Protein AF-A0A6N3CZF0-F1 (afdb_monomer_lite)

Radius of gyration: 16.72 Å; chains: 1; bounding box: 49×18×47 Å

pLDDT: mean 75.4, std 10.11, range [44.97, 85.81]

Sequence (92 aa):
MAILSGIAMASYTKVQQDAKKNMDYTTAANIATAAQLADADGVDTSISSLVSNNYLQSTPKSQQNNAGEFSVTVSDGKVTVTLGDEQYYPRK

Foldseek 3Di:
DPPVVVVVVVVVVVVLVVVLLVVVLVVQVLLLVLLLVCVVVVHDSFLVRSCVVVSDVDQDDRSDDPQAGWGWDQDPNAIWIGRNPRTSPPDD

Secondary structure (DSSP, 8-state):
--SHHHHHHHHHHHHHHHHHHHHHHHHHHHHHHHHHHHHHTT---SHHHHHHTTSSSS--B-SSTT--BEEEEEETTEEEEEETTEEEES--

Structure (mmCIF, N/CA/C/O backbone):
data_AF-A0A6N3CZF0-F1
#
_entry.id   AF-A0A6N3CZF0-F1
#
loop_
_atom_site.group_PDB
_atom_site.id
_atom_site.type_symbol
_atom_site.label_atom_id
_atom_site.label_alt_id
_atom_site.label_comp_id
_atom_site.label_asym_id
_atom_site.label_entity_id
_atom_site.label_seq_id
_atom_site.pdbx_PDB_ins_code
_atom_site.Cartn_x
_atom_site.Cartn_y
_atom_site.Cartn_z
_atom_site.occupancy
_atom_site.B_iso_or_equiv
_atom_site.auth_seq_id
_atom_site.auth_comp_id
_atom_site.auth_asym_id
_atom_site.auth_atom_id
_atom_site.pdbx_PDB_model_num
ATOM 1 N N . MET A 1 1 ? 31.383 -1.914 -33.735 1.00 44.97 1 MET A N 1
ATOM 2 C CA . MET A 1 1 ? 30.795 -2.543 -32.528 1.00 44.97 1 MET A CA 1
ATOM 3 C C . MET A 1 1 ? 30.249 -1.455 -31.595 1.00 44.97 1 MET A C 1
ATOM 5 O O . MET A 1 1 ? 30.867 -1.177 -30.582 1.00 44.97 1 MET A O 1
ATOM 9 N N . ALA A 1 2 ? 29.156 -0.768 -31.951 1.00 49.44 2 AL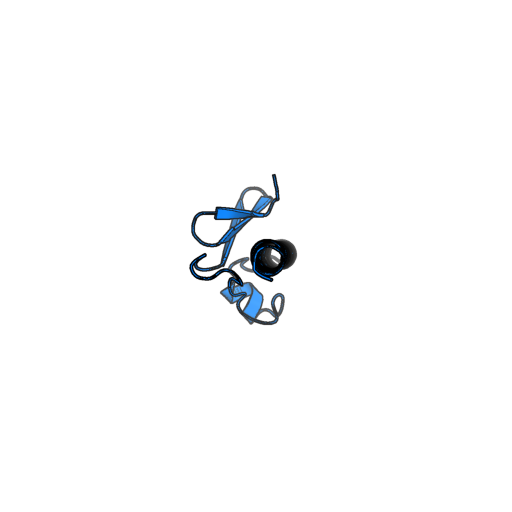A A N 1
ATOM 10 C CA . ALA A 1 2 ? 28.645 0.339 -31.114 1.00 49.44 2 ALA A CA 1
ATOM 11 C C . ALA A 1 2 ? 27.114 0.526 -31.126 1.00 49.44 2 ALA A C 1
ATOM 13 O O . ALA A 1 2 ? 26.586 1.268 -30.309 1.00 49.44 2 ALA A O 1
ATOM 14 N N . ILE A 1 3 ? 26.383 -0.154 -32.016 1.00 51.12 3 ILE A N 1
ATOM 15 C CA . ILE A 1 3 ? 24.946 0.101 -32.223 1.00 51.12 3 ILE A CA 1
ATOM 16 C C . ILE A 1 3 ? 24.073 -0.873 -31.404 1.00 51.12 3 ILE A C 1
ATOM 18 O O . ILE A 1 3 ? 23.006 -0.500 -30.928 1.00 51.12 3 ILE A O 1
ATOM 22 N N . LEU A 1 4 ? 24.557 -2.095 -31.141 1.00 51.09 4 LEU A N 1
ATOM 23 C CA . LEU A 1 4 ? 23.840 -3.098 -30.336 1.00 51.09 4 LEU A CA 1
ATOM 24 C C . LEU A 1 4 ? 23.721 -2.699 -28.853 1.00 51.09 4 LEU A C 1
ATOM 26 O O . LEU A 1 4 ? 22.683 -2.932 -28.235 1.00 51.09 4 LEU A O 1
ATOM 30 N N . SER A 1 5 ? 24.740 -2.038 -28.295 1.00 55.22 5 SER A N 1
ATOM 31 C CA . SER A 1 5 ? 24.757 -1.638 -26.881 1.00 55.22 5 SER A CA 1
ATOM 32 C C . SER A 1 5 ? 23.702 -0.575 -26.545 1.00 55.22 5 SER A C 1
ATOM 34 O O . SER A 1 5 ? 23.159 -0.577 -25.443 1.00 55.22 5 SER A O 1
ATOM 36 N N . GLY A 1 6 ? 23.361 0.310 -27.491 1.00 56.12 6 GLY A N 1
ATOM 37 C CA . GLY A 1 6 ? 22.381 1.382 -27.268 1.00 56.12 6 GLY A CA 1
ATOM 38 C C . GLY A 1 6 ? 20.942 0.878 -27.110 1.00 56.12 6 GLY A C 1
ATOM 39 O O . GLY A 1 6 ? 20.202 1.368 -26.259 1.00 56.12 6 GLY A O 1
ATOM 40 N N . ILE A 1 7 ? 20.557 -0.145 -27.878 1.00 58.75 7 ILE A N 1
ATOM 41 C CA . ILE A 1 7 ? 19.202 -0.723 -27.841 1.00 58.75 7 ILE A CA 1
ATOM 42 C C . ILE A 1 7 ? 19.004 -1.540 -26.554 1.00 58.75 7 ILE A C 1
AT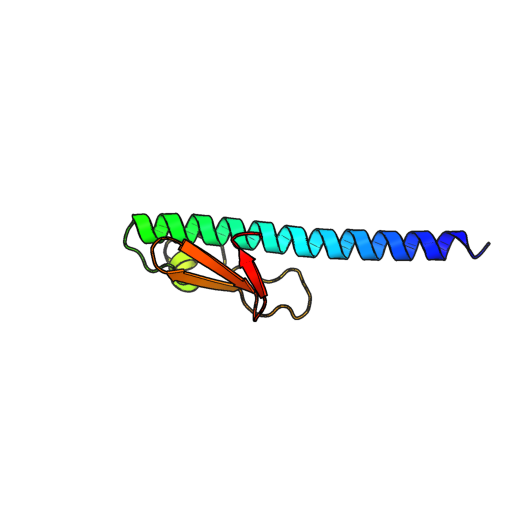OM 44 O O . ILE A 1 7 ? 17.946 -1.460 -25.931 1.00 58.75 7 ILE A O 1
ATOM 48 N N . ALA A 1 8 ? 20.042 -2.261 -26.114 1.00 60.19 8 ALA A N 1
ATOM 49 C CA . ALA A 1 8 ? 20.022 -3.044 -24.877 1.00 60.19 8 ALA A CA 1
ATOM 50 C C . ALA A 1 8 ? 19.921 -2.170 -23.609 1.00 60.19 8 ALA A C 1
ATOM 52 O O . ALA A 1 8 ? 19.202 -2.514 -22.673 1.00 60.19 8 ALA A O 1
ATOM 53 N N . MET A 1 9 ? 20.590 -1.011 -23.574 1.00 60.22 9 MET A N 1
ATOM 54 C CA . MET A 1 9 ? 20.476 -0.076 -22.443 1.00 60.22 9 MET A CA 1
ATOM 55 C C . MET A 1 9 ? 19.095 0.589 -22.371 1.00 60.22 9 MET A C 1
ATOM 57 O O . MET A 1 9 ? 18.541 0.755 -21.281 1.00 60.22 9 MET A O 1
ATOM 61 N N . ALA A 1 10 ? 18.510 0.942 -23.520 1.00 61.16 10 ALA A N 1
ATOM 62 C CA . ALA A 1 10 ? 17.177 1.536 -23.574 1.00 61.16 10 ALA A CA 1
ATOM 63 C C . ALA A 1 10 ? 16.084 0.547 -23.131 1.00 61.16 10 ALA A C 1
ATOM 65 O O . ALA A 1 10 ? 15.182 0.931 -22.384 1.00 61.16 10 ALA A O 1
ATOM 66 N N . SER A 1 11 ? 16.168 -0.725 -23.539 1.00 61.81 11 SER A N 1
ATOM 67 C CA . SER A 1 11 ? 15.215 -1.755 -23.105 1.00 61.81 11 SER A CA 1
ATOM 68 C C . SER A 1 11 ? 15.356 -2.077 -21.615 1.00 61.81 11 SER A C 1
ATOM 70 O O . SER A 1 11 ? 14.350 -2.096 -20.911 1.00 61.81 11 SER A O 1
ATOM 72 N N . TYR A 1 12 ? 16.580 -2.225 -21.100 1.00 60.75 12 TYR A N 1
ATOM 73 C CA . TYR A 1 12 ? 16.833 -2.453 -19.671 1.00 60.75 12 TYR A CA 1
ATOM 74 C C . TYR A 1 12 ? 16.319 -1.305 -18.787 1.00 60.75 12 TYR A C 1
ATOM 76 O O . TYR A 1 12 ? 15.758 -1.528 -17.714 1.00 60.75 12 TYR A O 1
ATOM 84 N N . THR A 1 13 ? 16.460 -0.061 -19.249 1.00 69.44 13 THR A N 1
ATOM 85 C CA . THR A 1 13 ? 15.947 1.116 -18.530 1.00 69.44 13 THR A CA 1
ATOM 86 C C . THR A 1 13 ? 14.417 1.136 -18.499 1.00 69.44 13 THR A C 1
ATOM 88 O O . THR A 1 13 ? 13.835 1.405 -17.449 1.00 69.44 13 THR A O 1
ATOM 91 N N . LYS A 1 14 ? 13.756 0.787 -19.613 1.00 71.69 14 LYS A N 1
ATOM 92 C CA . LYS A 1 14 ? 12.288 0.683 -19.681 1.00 71.69 14 LYS A CA 1
ATOM 93 C C . LYS A 1 14 ? 11.742 -0.411 -18.767 1.00 71.69 14 LYS A C 1
ATOM 95 O O . LYS A 1 14 ? 10.865 -0.132 -17.961 1.00 71.69 14 LYS A O 1
ATOM 100 N N . VAL A 1 15 ? 12.318 -1.614 -18.816 1.00 75.56 15 VAL A N 1
ATOM 101 C CA . VAL A 1 15 ? 11.875 -2.749 -17.985 1.00 75.56 15 VAL A CA 1
ATOM 102 C C . VAL A 1 15 ? 12.001 -2.432 -16.493 1.00 75.56 15 VAL A C 1
ATOM 104 O O . VAL A 1 15 ? 11.101 -2.746 -15.721 1.00 75.56 15 VAL A O 1
ATOM 107 N N . GLN A 1 16 ? 13.075 -1.756 -16.074 1.00 72.75 16 GLN A N 1
ATOM 108 C CA . GLN A 1 16 ? 13.209 -1.314 -14.683 1.00 72.75 16 GLN A CA 1
ATOM 109 C C . GLN A 1 16 ? 12.165 -0.264 -14.293 1.00 72.75 16 GLN A C 1
ATOM 111 O O . GLN A 1 16 ? 11.658 -0.296 -13.173 1.00 72.75 16 GLN A O 1
ATOM 116 N N . GLN A 1 17 ? 11.854 0.680 -15.182 1.00 76.25 17 GLN A N 1
ATOM 117 C CA . GLN A 1 17 ? 10.860 1.713 -14.901 1.00 76.25 17 GLN A CA 1
ATOM 118 C C . GLN A 1 17 ? 9.450 1.115 -14.792 1.00 76.25 17 GLN A C 1
ATOM 120 O O . GLN A 1 17 ? 8.728 1.442 -13.849 1.00 76.25 17 GLN A O 1
ATOM 125 N N . ASP A 1 18 ? 9.098 0.188 -15.684 1.00 79.31 18 ASP A N 1
ATOM 126 C CA . ASP A 1 18 ? 7.825 -0.538 -15.643 1.00 79.31 18 ASP A CA 1
ATOM 127 C C . ASP A 1 18 ? 7.722 -1.437 -14.405 1.00 79.31 18 ASP A C 1
ATOM 129 O O . ASP A 1 18 ? 6.687 -1.454 -13.740 1.00 79.31 18 ASP A O 1
ATOM 133 N N . ALA A 1 19 ? 8.805 -2.126 -14.030 1.00 78.44 19 ALA A N 1
ATOM 134 C CA . ALA A 1 19 ? 8.843 -2.930 -12.811 1.00 78.44 19 ALA A CA 1
ATOM 135 C C . ALA A 1 19 ? 8.610 -2.077 -11.558 1.00 78.44 19 ALA A C 1
ATOM 137 O O . ALA A 1 19 ? 7.822 -2.463 -10.697 1.00 78.44 19 ALA A O 1
ATOM 138 N N . LYS A 1 20 ? 9.238 -0.895 -11.472 1.00 81.19 20 LYS A N 1
ATOM 139 C CA . LYS A 1 20 ? 9.018 0.048 -10.363 1.00 81.19 20 LYS A CA 1
ATOM 140 C C . LYS A 1 20 ? 7.560 0.487 -10.281 1.00 81.19 20 LYS A C 1
ATOM 142 O O . LYS A 1 20 ? 6.960 0.342 -9.223 1.00 81.19 20 LYS A O 1
ATOM 147 N N . LYS A 1 21 ? 6.966 0.911 -11.405 1.00 80.25 21 LYS A N 1
ATOM 148 C CA . LYS A 1 21 ? 5.537 1.266 -11.452 1.00 80.25 21 LYS A CA 1
ATOM 149 C C . LYS A 1 21 ? 4.654 0.111 -10.994 1.00 80.25 21 LYS A C 1
ATOM 151 O O . LYS A 1 21 ? 3.747 0.307 -10.196 1.00 80.25 21 LYS A O 1
ATOM 156 N N . ASN A 1 22 ? 4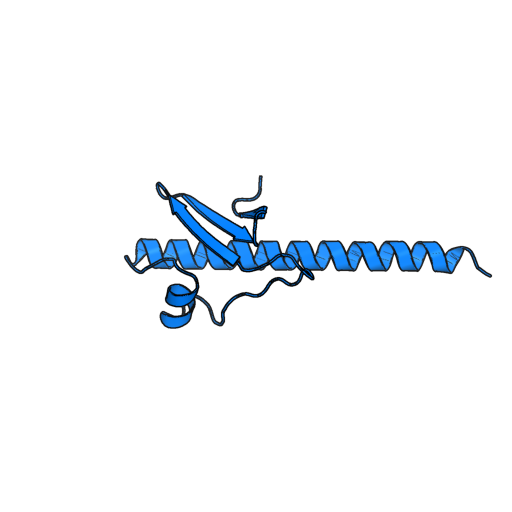.926 -1.103 -11.468 1.00 82.88 22 ASN A N 1
ATOM 157 C CA . ASN A 1 22 ? 4.129 -2.273 -11.114 1.00 82.88 22 ASN A CA 1
ATOM 158 C C . ASN A 1 22 ? 4.259 -2.659 -9.629 1.00 82.88 22 ASN A C 1
ATOM 160 O O . ASN A 1 22 ? 3.281 -3.090 -9.016 1.00 82.88 22 ASN A O 1
ATOM 164 N N . MET A 1 23 ? 5.437 -2.470 -9.028 1.00 81.19 23 MET A N 1
ATOM 165 C CA . MET A 1 23 ? 5.617 -2.632 -7.582 1.00 81.19 23 MET A CA 1
ATOM 166 C C . MET A 1 23 ? 4.821 -1.590 -6.793 1.00 81.19 23 MET A C 1
ATOM 168 O O . MET A 1 23 ? 4.184 -1.952 -5.805 1.00 81.19 23 MET A O 1
ATOM 172 N N . ASP A 1 24 ? 4.789 -0.335 -7.242 1.00 82.56 24 ASP A N 1
ATOM 173 C CA . ASP A 1 24 ? 3.990 0.714 -6.597 1.00 82.56 24 ASP A CA 1
ATOM 174 C C . ASP A 1 24 ? 2.487 0.457 -6.734 1.00 82.56 24 ASP A C 1
ATOM 176 O O . ASP A 1 24 ? 1.753 0.610 -5.761 1.00 82.56 24 ASP A O 1
ATOM 180 N 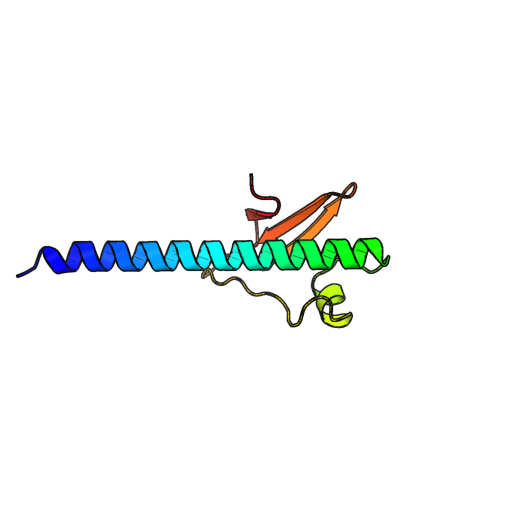N . TYR A 1 25 ? 2.026 -0.058 -7.879 1.00 81.44 25 TYR A N 1
ATOM 181 C CA . TYR A 1 25 ? 0.646 -0.538 -8.035 1.00 81.44 25 TYR A CA 1
ATOM 182 C C . TYR A 1 25 ? 0.310 -1.679 -7.078 1.00 81.44 25 TYR A C 1
ATOM 184 O O . TYR A 1 25 ? -0.743 -1.666 -6.445 1.00 81.44 25 TYR A O 1
ATOM 192 N N . THR A 1 26 ? 1.198 -2.666 -6.964 1.00 82.62 26 THR A N 1
ATOM 193 C CA . THR A 1 26 ? 1.005 -3.797 -6.044 1.00 82.62 26 THR A CA 1
ATOM 194 C C . THR A 1 26 ? 0.953 -3.304 -4.601 1.00 82.62 26 THR A C 1
ATOM 196 O O . THR A 1 26 ? 0.109 -3.729 -3.817 1.00 82.62 26 THR A O 1
ATOM 199 N N . THR A 1 27 ? 1.814 -2.345 -4.267 1.00 84.69 27 THR A N 1
ATOM 200 C CA . THR A 1 27 ? 1.837 -1.692 -2.961 1.00 84.69 27 THR A CA 1
ATOM 201 C C . THR A 1 27 ? 0.525 -0.949 -2.708 1.00 84.69 27 THR A C 1
ATOM 203 O O . THR A 1 27 ? -0.100 -1.171 -1.676 1.00 84.69 27 THR A O 1
ATOM 206 N N . ALA A 1 28 ? 0.037 -0.164 -3.670 1.00 83.38 28 ALA A N 1
ATOM 207 C CA . ALA A 1 28 ? -1.241 0.535 -3.581 1.00 83.38 28 ALA A CA 1
ATOM 208 C C . ALA A 1 28 ? -2.437 -0.419 -3.431 1.00 83.38 28 ALA A C 1
ATOM 210 O O . ALA A 1 28 ? -3.329 -0.157 -2.631 1.00 83.38 28 ALA A O 1
ATOM 211 N N . ALA A 1 29 ? -2.449 -1.550 -4.139 1.00 83.06 29 ALA A N 1
ATOM 212 C CA . ALA A 1 29 ? -3.493 -2.566 -4.005 1.00 83.06 29 ALA A CA 1
ATOM 213 C C . ALA A 1 29 ? -3.463 -3.260 -2.631 1.00 83.06 29 ALA A C 1
ATOM 215 O O . ALA A 1 29 ? -4.514 -3.484 -2.027 1.00 83.06 29 ALA A O 1
ATOM 216 N N . ASN A 1 30 ? -2.271 -3.556 -2.103 1.00 84.06 30 ASN A N 1
ATOM 217 C CA . ASN A 1 30 ? -2.114 -4.116 -0.758 1.00 84.06 30 ASN A CA 1
ATOM 218 C C . ASN A 1 30 ? -2.591 -3.132 0.312 1.00 84.06 30 ASN A C 1
ATOM 220 O O . ASN A 1 30 ? -3.317 -3.520 1.222 1.00 84.06 30 ASN A O 1
ATOM 224 N N . ILE A 1 31 ? -2.238 -1.853 0.168 1.00 85.69 31 ILE A N 1
ATOM 225 C CA . ILE A 1 31 ? -2.739 -0.775 1.021 1.00 85.69 31 ILE A CA 1
ATOM 226 C C . ILE A 1 31 ? -4.260 -0.681 0.926 1.00 85.69 31 ILE A C 1
ATOM 228 O O . ILE A 1 31 ? -4.921 -0.587 1.952 1.00 85.69 31 ILE A O 1
ATOM 232 N N . ALA A 1 32 ? -4.821 -0.719 -0.285 1.00 84.62 32 ALA A N 1
ATOM 233 C CA . ALA A 1 32 ? -6.261 -0.629 -0.473 1.00 84.62 32 ALA A CA 1
ATOM 234 C C . ALA A 1 32 ? -6.984 -1.794 0.211 1.00 84.62 32 ALA A C 1
ATOM 236 O O . ALA A 1 32 ? -7.984 -1.585 0.886 1.00 84.62 32 ALA A O 1
ATOM 237 N N . THR A 1 33 ? -6.440 -3.005 0.093 1.00 84.44 33 THR A N 1
ATOM 238 C CA . THR A 1 33 ? -6.968 -4.203 0.759 1.00 84.44 33 THR A CA 1
ATOM 239 C C . THR A 1 33 ? -6.876 -4.073 2.280 1.00 84.44 33 THR A C 1
ATOM 241 O O . THR A 1 33 ? -7.849 -4.336 2.979 1.00 84.44 33 THR A O 1
ATOM 244 N N . ALA A 1 34 ? -5.736 -3.612 2.800 1.00 85.19 34 ALA A N 1
ATOM 245 C CA . ALA A 1 34 ? -5.543 -3.351 4.225 1.00 85.19 34 ALA A CA 1
ATOM 246 C C . ALA A 1 34 ? -6.525 -2.292 4.749 1.00 85.19 34 ALA A C 1
ATOM 248 O O . ALA A 1 34 ? -7.129 -2.478 5.798 1.00 85.19 34 ALA A O 1
ATOM 249 N N . ALA A 1 35 ? -6.730 -1.214 3.994 1.00 85.12 35 ALA A N 1
ATOM 250 C CA . ALA A 1 35 ? -7.693 -0.169 4.307 1.00 85.12 35 ALA A CA 1
ATOM 251 C C . ALA A 1 35 ? -9.136 -0.672 4.268 1.00 85.12 35 ALA A C 1
ATOM 253 O O . ALA A 1 35 ? -9.907 -0.318 5.145 1.00 85.12 35 ALA A O 1
ATOM 254 N N . GLN A 1 36 ? -9.500 -1.525 3.307 1.00 84.31 36 GLN A N 1
ATOM 255 C CA . GLN A 1 36 ? -10.822 -2.159 3.281 1.00 84.31 36 GLN A CA 1
ATOM 256 C C . GLN A 1 36 ? -11.053 -3.062 4.493 1.00 84.31 36 GLN A C 1
ATOM 258 O O . GLN A 1 36 ? -12.148 -3.065 5.044 1.00 84.31 36 GLN A O 1
ATOM 263 N N . LEU A 1 37 ? -10.035 -3.819 4.911 1.00 85.25 37 LEU A N 1
ATOM 264 C CA . LEU A 1 37 ? -10.112 -4.650 6.112 1.00 85.25 37 LEU A CA 1
ATOM 265 C C . LEU A 1 37 ? -10.245 -3.791 7.374 1.00 85.25 37 LEU A C 1
ATOM 267 O O . LEU A 1 37 ? -11.116 -4.056 8.192 1.00 85.25 37 LEU A O 1
ATOM 271 N N . ALA A 1 38 ? -9.439 -2.734 7.499 1.00 85.81 38 ALA A N 1
ATOM 272 C CA . ALA A 1 38 ? -9.529 -1.804 8.619 1.00 85.81 38 ALA A CA 1
ATOM 273 C C . ALA A 1 38 ? -10.892 -1.098 8.671 1.00 85.81 38 ALA A C 1
ATOM 275 O O . ALA A 1 38 ? -11.498 -1.054 9.734 1.00 85.81 38 ALA A O 1
ATOM 276 N N . ASP A 1 39 ? -11.413 -0.626 7.534 1.00 85.44 39 ASP A N 1
ATOM 277 C CA . ASP A 1 39 ? -12.743 -0.009 7.436 1.00 85.44 39 ASP A CA 1
ATOM 278 C C . ASP A 1 39 ? -13.851 -0.991 7.851 1.00 85.44 39 ASP A C 1
ATOM 280 O O . ASP A 1 39 ? -14.743 -0.637 8.622 1.00 85.44 39 ASP A O 1
ATOM 284 N N . ALA A 1 40 ? -13.753 -2.257 7.422 1.00 84.31 40 ALA A N 1
ATOM 285 C CA . ALA A 1 40 ? -14.679 -3.318 7.821 1.00 84.31 40 ALA A CA 1
ATOM 286 C C . ALA A 1 40 ? -14.617 -3.632 9.327 1.00 84.31 40 ALA A C 1
ATOM 288 O O . ALA A 1 40 ? -15.649 -3.926 9.933 1.00 84.31 40 ALA A O 1
ATOM 289 N N . ASP A 1 41 ? -13.433 -3.525 9.930 1.00 83.81 41 ASP A N 1
ATOM 290 C CA . ASP A 1 41 ? -13.214 -3.694 11.369 1.00 83.81 41 ASP A CA 1
ATOM 291 C C . ASP A 1 41 ? -13.523 -2.411 12.177 1.00 83.81 41 ASP A C 1
ATOM 293 O O . ASP A 1 41 ? -13.456 -2.417 13.408 1.00 83.81 41 ASP A O 1
ATOM 297 N N . GLY A 1 42 ? -13.891 -1.305 11.513 1.00 81.31 42 GLY A N 1
ATOM 298 C CA . GLY A 1 42 ? -14.170 -0.007 12.140 1.00 81.31 42 GLY A CA 1
ATOM 299 C C . GLY A 1 42 ? -12.921 0.736 12.632 1.00 81.31 42 GLY A C 1
ATOM 300 O O . GLY A 1 42 ? -13.008 1.596 13.510 1.00 81.31 42 GLY A O 1
ATOM 301 N N . VAL A 1 43 ? -11.755 0.383 12.094 1.00 84.31 43 VAL A N 1
ATOM 302 C CA . VAL A 1 43 ? -10.442 0.954 12.398 1.00 84.31 43 VAL A CA 1
ATOM 303 C C . VAL A 1 43 ? -10.086 2.027 11.368 1.00 84.31 43 VAL A C 1
ATOM 305 O O . VAL A 1 43 ? -10.431 1.945 10.194 1.00 84.31 43 VAL A O 1
ATOM 308 N N . ASP A 1 44 ? -9.352 3.046 11.810 1.00 82.94 44 ASP A N 1
ATOM 309 C CA . ASP A 1 44 ? -8.843 4.104 10.941 1.00 82.94 44 ASP A CA 1
ATOM 310 C C . ASP A 1 44 ? -7.982 3.542 9.790 1.00 82.94 44 ASP A C 1
ATOM 312 O O . ASP A 1 44 ? -7.017 2.801 9.995 1.00 82.94 44 ASP A O 1
ATOM 316 N N . THR A 1 45 ? -8.326 3.940 8.566 1.00 82.69 45 THR A N 1
ATOM 317 C CA . THR A 1 45 ? -7.710 3.497 7.309 1.00 82.69 45 THR A CA 1
ATOM 318 C C . THR A 1 45 ? -6.427 4.249 6.953 1.00 82.69 45 THR A C 1
ATOM 320 O O . THR A 1 45 ? -5.829 4.006 5.903 1.00 82.69 45 THR A O 1
ATOM 323 N N . SER A 1 46 ? -6.002 5.194 7.793 1.00 82.81 46 SER A N 1
ATOM 324 C CA . SER A 1 46 ? -4.735 5.912 7.655 1.00 82.81 46 SER A CA 1
ATOM 325 C C . SER A 1 46 ? -3.555 4.941 7.614 1.00 82.81 46 SER A C 1
ATOM 327 O O . SER A 1 46 ? -3.493 4.005 8.406 1.00 82.81 46 SER A O 1
ATOM 329 N N . ILE A 1 47 ? -2.550 5.197 6.767 1.00 80.88 47 ILE A N 1
ATOM 330 C CA . ILE A 1 47 ? -1.348 4.344 6.655 1.00 80.88 47 ILE A CA 1
ATOM 331 C C . ILE A 1 47 ? -0.705 4.062 8.023 1.00 80.88 47 ILE A C 1
ATOM 333 O O . ILE A 1 47 ? -0.325 2.929 8.305 1.00 80.88 47 ILE A O 1
ATOM 337 N N . SER A 1 48 ? -0.618 5.076 8.889 1.00 83.19 48 SER A N 1
ATOM 338 C CA . SER A 1 48 ? -0.085 4.929 10.251 1.00 83.19 48 SER A CA 1
ATOM 339 C C . SER A 1 48 ? -0.889 3.918 11.076 1.00 83.19 48 SER A C 1
ATOM 341 O O . SER A 1 48 ? -0.322 3.027 11.706 1.00 83.19 48 SER A O 1
ATOM 343 N N . SER A 1 49 ? -2.217 4.012 11.011 1.00 83.50 49 SER A N 1
ATOM 344 C CA . SER A 1 49 ? -3.151 3.127 11.704 1.00 83.50 49 SER A CA 1
ATOM 345 C C . SER A 1 49 ? -3.094 1.708 11.135 1.00 83.50 49 SER A C 1
ATOM 347 O O . SER A 1 49 ? -3.062 0.752 11.905 1.00 83.50 49 SER A O 1
ATOM 349 N N . LEU A 1 50 ? -2.949 1.546 9.818 1.00 83.00 50 LEU A N 1
ATOM 350 C CA . LEU A 1 50 ? -2.754 0.237 9.185 1.00 83.00 50 LEU A CA 1
ATOM 351 C C . LEU A 1 50 ? -1.457 -0.447 9.634 1.00 83.00 50 LEU A C 1
ATOM 353 O O . LEU A 1 50 ? -1.452 -1.655 9.862 1.00 83.00 50 LEU A O 1
ATOM 357 N N . VAL A 1 51 ? -0.369 0.308 9.799 1.00 85.06 51 VAL A N 1
ATOM 358 C CA . VAL A 1 51 ? 0.896 -0.224 10.332 1.00 85.06 51 VAL A CA 1
ATOM 359 C C . VAL A 1 51 ? 0.765 -0.550 11.820 1.00 85.06 51 VAL A C 1
ATOM 361 O O . VAL A 1 51 ? 1.151 -1.632 12.257 1.00 85.06 51 VAL A O 1
ATOM 364 N N . SER A 1 52 ? 0.172 0.354 12.603 1.00 85.75 52 SER A N 1
ATOM 365 C CA . SER A 1 52 ? -0.012 0.174 14.047 1.00 85.75 52 SER A CA 1
ATOM 366 C C . SER A 1 52 ? -0.906 -1.021 14.381 1.00 85.75 52 SER A C 1
ATOM 368 O O . SER A 1 52 ? -0.646 -1.728 15.351 1.00 85.75 52 SER A O 1
ATOM 370 N N . ASN A 1 53 ? -1.941 -1.262 13.576 1.00 84.12 53 ASN A N 1
ATOM 371 C CA . ASN A 1 53 ? -2.865 -2.383 13.736 1.00 84.12 53 ASN A CA 1
ATOM 372 C C . ASN A 1 53 ? -2.410 -3.647 12.981 1.00 84.12 53 ASN A C 1
ATOM 374 O O . ASN A 1 53 ? -3.170 -4.600 12.868 1.00 84.12 53 ASN A O 1
ATOM 378 N N . ASN A 1 54 ? -1.164 -3.689 12.489 1.00 83.88 54 ASN A N 1
ATOM 379 C CA . ASN A 1 54 ? -0.575 -4.845 11.802 1.00 83.88 54 ASN A CA 1
ATOM 380 C C . ASN A 1 54 ? -1.253 -5.268 10.478 1.00 83.88 54 ASN A C 1
ATOM 382 O O . ASN A 1 54 ? -0.928 -6.328 9.944 1.00 83.88 54 ASN A O 1
ATOM 386 N N . TYR A 1 55 ? -2.131 -4.443 9.894 1.00 83.25 55 TYR A N 1
ATOM 387 C CA . TYR A 1 55 ? -2.640 -4.669 8.533 1.00 83.25 55 TYR A CA 1
ATOM 388 C C . TYR A 1 55 ? -1.556 -4.430 7.472 1.00 83.25 55 TYR A C 1
ATOM 390 O O . TYR A 1 55 ? -1.576 -5.040 6.404 1.00 83.25 55 TYR A O 1
ATOM 398 N N . LEU A 1 56 ? -0.587 -3.558 7.769 1.00 82.06 56 LEU A N 1
ATOM 399 C CA . LEU A 1 56 ? 0.626 -3.361 6.981 1.00 82.06 56 LEU A CA 1
ATOM 400 C C . LEU A 1 56 ? 1.857 -3.698 7.825 1.00 82.06 56 LEU A C 1
ATOM 402 O O . LEU A 1 56 ? 2.015 -3.219 8.942 1.00 82.06 56 LEU A O 1
ATOM 406 N N . GLN A 1 57 ? 2.776 -4.477 7.255 1.00 76.31 57 GLN A N 1
ATOM 407 C CA . GLN A 1 57 ? 4.055 -4.817 7.894 1.00 76.31 57 GLN A CA 1
ATOM 408 C C . GLN A 1 57 ? 4.944 -3.589 8.139 1.00 76.31 57 GLN A C 1
ATOM 410 O O . GLN A 1 57 ? 5.806 -3.594 9.016 1.00 76.31 57 GLN A O 1
ATOM 415 N N . SER A 1 58 ? 4.813 -2.552 7.314 1.00 79.00 58 SER A N 1
ATOM 416 C CA . SER A 1 58 ? 5.644 -1.348 7.363 1.00 79.00 58 SER A CA 1
ATOM 417 C C . SER A 1 58 ? 4.981 -0.227 6.578 1.00 79.00 58 SER A C 1
ATOM 419 O O . SER A 1 58 ? 4.172 -0.496 5.688 1.00 79.00 58 SER A O 1
ATOM 421 N N . THR A 1 59 ? 5.379 1.020 6.843 1.00 80.25 59 THR A N 1
ATOM 422 C CA . THR A 1 59 ? 4.967 2.159 6.020 1.00 80.25 59 THR A CA 1
ATOM 423 C C . THR A 1 59 ? 5.453 1.944 4.582 1.00 80.25 59 THR A C 1
ATOM 425 O O . THR A 1 59 ? 6.668 1.886 4.355 1.00 80.25 59 THR A O 1
ATOM 428 N N . PRO A 1 60 ? 4.538 1.800 3.613 1.00 74.81 60 PRO A N 1
ATOM 429 C CA . PRO A 1 60 ? 4.890 1.586 2.222 1.00 74.81 60 PRO A CA 1
ATOM 430 C C . PRO A 1 60 ? 5.647 2.803 1.689 1.00 74.81 60 PRO A C 1
ATOM 432 O O . PRO A 1 60 ? 5.289 3.947 1.967 1.00 74.81 60 PRO A O 1
ATOM 435 N N . LYS A 1 61 ? 6.711 2.552 0.927 1.00 77.25 61 LYS A N 1
ATOM 436 C CA . LYS A 1 61 ? 7.531 3.586 0.289 1.00 77.25 61 LYS A CA 1
ATOM 437 C C . LYS A 1 61 ? 7.512 3.396 -1.215 1.00 77.25 61 LYS A C 1
ATOM 439 O O . LYS A 1 61 ? 7.594 2.262 -1.682 1.00 77.25 61 LYS A O 1
ATOM 444 N N . SER A 1 62 ? 7.430 4.507 -1.941 1.00 76.62 62 SER A N 1
ATOM 445 C CA . SER A 1 62 ? 7.522 4.513 -3.398 1.00 76.62 62 SER A CA 1
ATOM 446 C C . SER A 1 62 ? 8.825 3.863 -3.865 1.00 76.62 62 SER A C 1
ATOM 448 O O . SER A 1 62 ? 9.910 4.231 -3.407 1.00 76.62 62 SER A O 1
ATOM 450 N N . GLN A 1 63 ? 8.725 2.943 -4.820 1.00 74.44 63 GLN A N 1
ATOM 451 C CA . GLN A 1 63 ? 9.856 2.372 -5.553 1.00 74.44 63 GLN A CA 1
ATOM 452 C C . GLN A 1 63 ? 10.310 3.287 -6.701 1.00 74.44 63 GLN A C 1
ATOM 454 O O . GLN A 1 63 ? 11.421 3.145 -7.232 1.00 74.4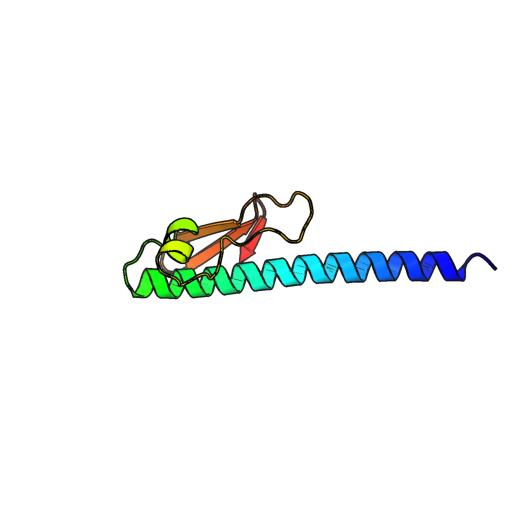4 63 GLN A O 1
ATOM 459 N N . GLN A 1 64 ? 9.473 4.251 -7.092 1.00 70.12 64 GLN A N 1
ATOM 460 C CA . GLN A 1 64 ? 9.859 5.354 -7.966 1.00 70.12 64 GLN A CA 1
ATOM 461 C C . GLN A 1 64 ? 10.693 6.376 -7.183 1.00 70.12 64 GLN A C 1
ATOM 463 O O . GLN A 1 64 ? 10.350 6.754 -6.060 1.00 70.12 64 GLN A O 1
ATOM 468 N N . ASN A 1 65 ? 11.754 6.892 -7.806 1.00 57.56 65 ASN A N 1
ATOM 469 C CA . ASN A 1 65 ? 12.401 8.101 -7.299 1.00 57.56 65 ASN A CA 1
ATOM 470 C C . ASN A 1 65 ? 11.428 9.275 -7.484 1.00 57.56 65 ASN A C 1
ATOM 472 O O . ASN A 1 65 ? 10.949 9.481 -8.596 1.00 57.56 65 ASN A O 1
ATOM 476 N N . ASN A 1 66 ? 11.178 10.038 -6.415 1.00 60.91 66 ASN A N 1
ATOM 477 C CA . ASN A 1 66 ? 10.347 11.253 -6.380 1.00 60.91 66 ASN A CA 1
ATOM 478 C C . ASN A 1 66 ? 8.812 11.107 -6.492 1.00 60.91 66 ASN A C 1
ATOM 480 O O . ASN A 1 66 ? 8.157 12.126 -6.678 1.00 60.91 66 ASN A O 1
ATOM 484 N N . ALA A 1 67 ? 8.196 9.930 -6.323 1.00 63.19 67 ALA A N 1
ATOM 485 C CA . ALA A 1 67 ? 6.721 9.858 -6.394 1.00 63.19 67 ALA A CA 1
ATOM 486 C C . ALA A 1 67 ? 5.978 10.310 -5.115 1.00 63.19 67 ALA A C 1
ATOM 488 O O . ALA A 1 67 ? 4.756 10.392 -5.117 1.00 63.19 67 ALA A O 1
ATOM 489 N N . GLY A 1 68 ? 6.691 10.655 -4.038 1.00 69.44 68 GLY A N 1
ATOM 490 C CA . GLY A 1 68 ? 6.080 11.137 -2.795 1.00 69.44 68 GLY A CA 1
ATOM 491 C C . GLY A 1 68 ? 5.640 10.012 -1.855 1.00 69.44 68 GLY A C 1
ATOM 492 O O . GLY A 1 68 ? 6.185 8.906 -1.890 1.00 69.44 68 GLY A O 1
ATOM 493 N N . GLU A 1 69 ? 4.697 10.323 -0.967 1.00 77.56 69 GLU A N 1
ATOM 494 C CA . GLU A 1 69 ? 4.174 9.400 0.046 1.00 77.56 69 GLU A CA 1
ATOM 495 C C . GLU A 1 69 ? 2.855 8.764 -0.410 1.00 77.56 69 GLU A C 1
ATOM 497 O O . GLU A 1 69 ? 2.082 9.373 -1.153 1.00 77.56 69 GLU A O 1
ATOM 502 N N . PHE A 1 70 ? 2.598 7.532 0.038 1.00 79.00 70 PHE A N 1
ATOM 503 C CA . PHE A 1 70 ? 1.307 6.883 -0.175 1.00 79.00 70 PHE A CA 1
ATOM 504 C C . PHE A 1 70 ? 0.264 7.470 0.775 1.00 79.00 70 PHE A C 1
ATOM 506 O O . PHE A 1 70 ? 0.497 7.553 1.981 1.00 79.00 70 PHE A O 1
ATOM 513 N N . SER A 1 71 ? -0.904 7.808 0.241 1.00 79.62 71 SER A N 1
ATOM 514 C CA . SER A 1 71 ? -2.066 8.237 1.012 1.00 79.62 71 SER A CA 1
ATOM 515 C C . SER A 1 71 ? -3.282 7.401 0.641 1.00 79.62 71 SER A C 1
ATOM 517 O O . SER A 1 71 ? -3.443 6.975 -0.504 1.00 79.62 71 SER A O 1
ATOM 519 N N . VAL A 1 72 ? -4.134 7.150 1.630 1.00 81.38 72 VAL A N 1
ATOM 520 C CA . VAL A 1 72 ? -5.376 6.394 1.468 1.00 81.38 72 VAL A CA 1
ATOM 521 C C . VAL A 1 72 ? -6.531 7.307 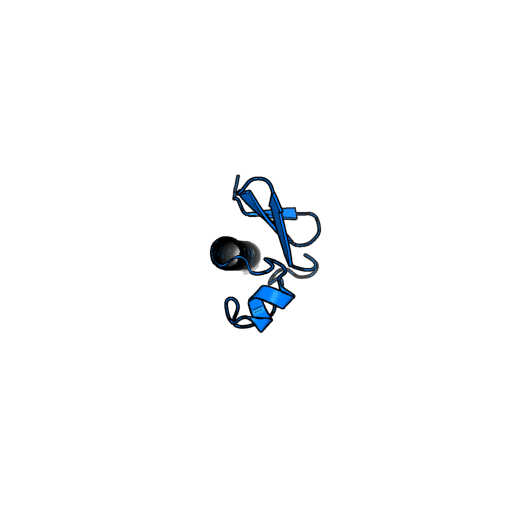1.786 1.00 81.38 72 VAL A C 1
ATOM 523 O O . VAL A 1 72 ? -6.544 7.974 2.817 1.00 81.38 72 VAL A O 1
ATOM 526 N N . THR A 1 73 ? -7.525 7.310 0.913 1.00 79.38 73 THR A N 1
ATOM 527 C CA . THR A 1 73 ? -8.786 7.998 1.151 1.00 79.38 73 THR A CA 1
ATOM 528 C C . THR A 1 73 ? -9.917 7.020 0.906 1.00 79.38 73 THR A C 1
ATOM 530 O O . THR A 1 73 ? -10.054 6.477 -0.192 1.00 79.38 73 THR A O 1
ATOM 533 N N . VAL A 1 74 ? -10.719 6.784 1.939 1.00 76.06 74 VAL A N 1
ATOM 534 C CA . VAL A 1 74 ? -11.935 5.982 1.842 1.00 76.06 74 VAL A CA 1
ATOM 535 C C . VAL A 1 74 ? -13.114 6.938 1.830 1.00 76.06 74 VAL A C 1
ATOM 537 O O . VAL A 1 74 ? -13.353 7.655 2.796 1.00 76.06 74 VAL A O 1
ATOM 540 N N . SER A 1 75 ? -13.827 6.971 0.708 1.00 73.19 75 SER A N 1
ATOM 541 C CA . SER A 1 75 ? -15.039 7.773 0.542 1.00 73.19 75 SER A CA 1
ATOM 542 C C . SER A 1 75 ? -16.127 6.886 -0.038 1.00 73.19 75 SER A C 1
ATOM 544 O O . SER A 1 75 ? -15.930 6.290 -1.096 1.00 73.19 75 SER A O 1
ATOM 546 N N . ASP A 1 76 ? -17.278 6.812 0.631 1.00 65.69 76 ASP A N 1
ATOM 547 C CA . ASP A 1 76 ? -18.467 6.105 0.124 1.00 65.69 76 ASP A CA 1
ATOM 548 C C . ASP A 1 76 ? -18.205 4.607 -0.181 1.00 65.69 76 ASP A C 1
ATOM 550 O O . ASP A 1 76 ? -18.619 4.069 -1.206 1.00 65.69 76 ASP A O 1
ATOM 554 N N . GLY A 1 77 ? -17.411 3.935 0.666 1.00 68.06 77 GLY A N 1
ATOM 555 C CA . GLY A 1 77 ? -17.001 2.532 0.475 1.00 68.06 77 GLY A CA 1
ATOM 556 C C . GLY A 1 77 ? -15.988 2.303 -0.659 1.00 68.06 77 GLY A C 1
ATOM 557 O O . GLY A 1 77 ? -15.639 1.162 -0.968 1.00 68.06 77 GLY A O 1
ATOM 558 N N . LYS A 1 78 ? -15.493 3.371 -1.296 1.00 75.50 78 LYS A N 1
ATOM 559 C CA . LYS A 1 78 ? -14.448 3.306 -2.323 1.00 75.50 78 LYS A CA 1
ATOM 560 C C . LYS A 1 78 ? -13.110 3.697 -1.725 1.00 75.50 78 LYS A C 1
ATOM 562 O O . LYS A 1 78 ? -12.900 4.841 -1.325 1.00 75.50 78 LYS A O 1
ATOM 567 N N . VAL A 1 79 ? -12.189 2.741 -1.728 1.00 80.69 79 VAL A N 1
ATOM 568 C CA . VAL A 1 79 ? -10.812 2.967 -1.300 1.00 80.69 79 VAL A CA 1
ATOM 569 C C . VAL A 1 79 ? -9.997 3.481 -2.474 1.00 80.69 79 VAL A C 1
ATOM 571 O O . VAL A 1 79 ? -9.856 2.803 -3.492 1.00 80.69 79 VAL A O 1
ATOM 574 N N . THR A 1 80 ? -9.469 4.686 -2.317 1.00 81.12 80 THR A N 1
ATOM 575 C CA . THR A 1 80 ? -8.575 5.334 -3.273 1.00 81.12 80 THR A CA 1
ATOM 576 C C . THR A 1 80 ? -7.194 5.413 -2.649 1.00 81.12 80 THR A C 1
ATOM 578 O O . THR A 1 80 ? -7.058 5.861 -1.511 1.00 81.12 80 THR A O 1
ATOM 581 N N . VAL A 1 81 ? -6.173 4.972 -3.380 1.00 81.94 81 VAL A N 1
ATOM 582 C CA . VAL A 1 81 ? -4.779 5.085 -2.941 1.00 81.94 81 VAL A CA 1
ATOM 583 C C . VAL A 1 81 ? -4.035 5.960 -3.928 1.00 81.94 81 VAL A C 1
ATOM 585 O O . VAL A 1 81 ? -3.952 5.646 -5.123 1.00 81.94 81 VAL A O 1
ATOM 588 N N . THR A 1 82 ? -3.509 7.065 -3.418 1.00 81.62 82 THR A N 1
ATOM 589 C CA . THR A 1 82 ? -2.680 7.999 -4.169 1.00 81.62 82 THR A CA 1
ATOM 590 C C . THR A 1 82 ? -1.228 7.869 -3.735 1.00 81.62 82 THR A C 1
ATOM 592 O O . THR A 1 82 ? -0.924 7.493 -2.602 1.00 81.62 82 THR A O 1
ATOM 595 N N . LEU A 1 83 ? -0.322 8.149 -4.660 1.00 80.44 83 LEU A N 1
ATOM 596 C CA . LEU A 1 83 ? 1.105 8.280 -4.422 1.00 80.44 83 LEU A CA 1
ATOM 597 C C . LEU A 1 83 ? 1.477 9.704 -4.831 1.00 80.44 83 LEU A C 1
ATOM 599 O O . LEU A 1 83 ? 1.463 10.029 -6.021 1.00 80.44 83 LEU A O 1
ATOM 603 N N . GLY A 1 84 ? 1.677 10.575 -3.840 1.00 75.75 84 GLY A N 1
ATOM 604 C CA . GLY A 1 84 ? 1.703 12.019 -4.076 1.00 75.75 84 GLY A CA 1
ATOM 605 C C . GLY A 1 84 ? 0.392 12.498 -4.715 1.00 75.75 84 GLY A C 1
ATOM 606 O O . GLY A 1 84 ? -0.682 12.318 -4.139 1.00 75.75 84 GLY A O 1
ATOM 607 N N . ASP A 1 85 ? 0.486 13.066 -5.919 1.00 70.44 85 ASP A N 1
ATOM 608 C CA . ASP A 1 85 ? -0.650 13.579 -6.703 1.00 70.44 85 ASP A CA 1
ATOM 609 C C . ASP A 1 85 ? -1.278 12.541 -7.655 1.00 70.44 85 ASP A C 1
ATOM 611 O O . ASP A 1 85 ? -2.290 12.817 -8.303 1.00 70.44 85 ASP A O 1
ATOM 615 N N . GLU A 1 86 ? -0.692 11.347 -7.781 1.00 74.25 86 GLU A N 1
ATOM 616 C CA . GLU A 1 86 ? -1.115 10.355 -8.771 1.00 74.25 86 GLU A CA 1
ATOM 617 C C . GLU A 1 86 ? -1.953 9.241 -8.127 1.00 74.25 86 GLU A C 1
ATOM 619 O O . GLU A 1 86 ? -1.557 8.624 -7.139 1.00 74.25 86 GLU A O 1
ATOM 624 N N . GLN A 1 87 ? -3.130 8.951 -8.690 1.00 77.75 87 GLN A N 1
ATOM 625 C CA . GLN A 1 87 ? -3.971 7.840 -8.239 1.00 77.75 87 GLN A CA 1
ATOM 626 C C . GLN A 1 87 ? -3.434 6.517 -8.793 1.00 77.75 87 GLN A C 1
ATOM 628 O O . GLN A 1 87 ? -3.523 6.251 -9.992 1.00 77.75 87 GLN A O 1
ATOM 633 N N . TYR A 1 88 ? -2.949 5.653 -7.903 1.00 75.81 88 TYR A N 1
ATOM 634 C CA . TYR A 1 88 ? -2.496 4.305 -8.252 1.00 75.81 88 TYR A CA 1
ATOM 635 C C . TYR A 1 88 ? -3.600 3.256 -8.068 1.00 75.81 88 TYR A C 1
ATOM 637 O O . TYR A 1 88 ? -3.589 2.231 -8.752 1.00 75.81 88 TYR A O 1
ATOM 645 N N . TYR A 1 89 ? -4.580 3.508 -7.192 1.00 74.00 89 TYR A N 1
ATOM 646 C CA . TYR A 1 89 ? -5.721 2.615 -6.976 1.00 74.00 89 TYR A CA 1
ATOM 647 C C . TYR A 1 89 ? -7.042 3.386 -6.779 1.00 74.00 89 TYR A C 1
ATOM 649 O O . TYR A 1 89 ? -7.024 4.418 -6.109 1.00 74.00 89 TYR A O 1
ATOM 657 N N . PRO A 1 90 ? -8.189 2.893 -7.290 1.00 61.78 90 PRO A N 1
ATOM 658 C CA . PRO A 1 90 ? -8.323 1.758 -8.206 1.00 61.78 90 PRO A CA 1
ATOM 659 C C . PRO A 1 90 ? -7.738 2.088 -9.585 1.00 61.78 90 PRO A C 1
ATOM 661 O O . PRO A 1 90 ? -7.806 3.233 -10.040 1.00 61.78 90 PRO A O 1
ATOM 664 N N . ARG A 1 91 ? -7.131 1.084 -10.229 1.00 66.19 91 ARG A N 1
ATOM 665 C CA . ARG A 1 91 ? -6.534 1.211 -11.565 1.00 66.19 91 ARG A CA 1
ATOM 666 C C . ARG A 1 91 ? -7.647 1.489 -12.582 1.00 66.19 91 ARG A C 1
ATOM 668 O O . ARG A 1 91 ? -8.588 0.703 -12.668 1.00 66.19 91 ARG A O 1
ATOM 675 N N . LYS A 1 92 ? -7.550 2.610 -13.301 1.00 55.19 92 LYS A N 1
ATOM 676 C CA . LYS A 1 92 ? -8.406 2.896 -14.462 1.00 55.19 92 LYS A CA 1
ATOM 677 C C . LYS A 1 92 ? -8.011 2.055 -15.670 1.00 55.19 92 LYS A C 1
ATOM 679 O O . LYS A 1 92 ? -6.808 1.726 -15.793 1.00 55.19 92 LYS A O 1
#

Organism: NCBI:txid261299